Protein AF-M5RN85-F1 (afdb_monomer)

Solvent-accessible surface area (backbone atoms only — not comparable to full-atom values): 8415 Å² total; per-residue (Å²): 139,85,82,85,84,89,84,83,92,85,80,83,81,74,93,71,91,73,86,81,71,86,73,73,79,70,73,81,75,75,77,70,94,78,76,73,60,88,53,55,61,61,51,56,54,53,78,42,60,71,40,71,35,39,38,34,47,98,84,74,50,69,52,62,29,28,32,69,47,71,46,76,53,88,84,58,64,94,92,62,74,56,32,33,35,42,31,28,42,34,59,54,89,56,87,59,75,71,42,76,30,42,34,42,34,96,90,74,42,77,46,77,45,57,36,35,63,46,92,48,77,81,82,29,33,25,36,36,34,75,48,110

Foldseek 3Di:
DDDDDDDDPDPPPDDDDDDPPPPPPPPPPPVPPPDDPLCVVLVVVVVQQQPKKWWADPVRDIFIWGFHDKAWDPPDPPPDRTKIKTKTWGAFPDDDDQAWIWIADPVPGTDTFGKHFDDDDPRITMIMTMDD

Structure (mmCIF, N/CA/C/O backbone):
data_AF-M5RN85-F1
#
_entry.id   AF-M5RN85-F1
#
loop_
_atom_site.group_PDB
_atom_site.id
_atom_site.type_symbol
_atom_site.label_atom_id
_atom_site.label_alt_id
_atom_site.label_comp_id
_atom_site.label_asym_id
_atom_site.label_entity_id
_atom_site.label_seq_id
_atom_site.pdbx_PDB_ins_code
_atom_site.Cartn_x
_atom_site.Cartn_y
_atom_site.Cartn_z
_atom_site.occupancy
_atom_site.B_iso_or_equiv
_atom_site.auth_seq_id
_atom_site.auth_comp_id
_atom_site.auth_asym_id
_atom_site.auth_atom_id
_atom_site.pdbx_PDB_model_num
ATOM 1 N N . MET A 1 1 ? 35.482 9.200 75.277 1.00 42.94 1 MET A N 1
ATOM 2 C CA . MET A 1 1 ? 34.329 8.969 74.379 1.00 42.94 1 MET A CA 1
ATOM 3 C C . MET A 1 1 ? 34.559 9.816 73.139 1.00 42.94 1 MET A C 1
ATOM 5 O O . MET A 1 1 ? 34.576 11.032 73.250 1.00 42.94 1 MET A O 1
ATOM 9 N N . LYS A 1 2 ? 34.915 9.187 72.014 1.00 45.19 2 LYS A N 1
ATOM 10 C CA . LYS A 1 2 ? 35.319 9.863 70.773 1.00 45.19 2 LYS A CA 1
ATOM 11 C C . LYS A 1 2 ? 34.175 9.664 69.778 1.00 45.19 2 LYS A C 1
ATOM 13 O O . LYS A 1 2 ? 33.886 8.526 69.425 1.00 45.19 2 LYS A O 1
ATOM 18 N N . GLY A 1 3 ? 33.474 10.748 69.457 1.00 48.12 3 GLY A N 1
ATOM 19 C CA . GLY A 1 3 ? 32.346 10.753 68.530 1.00 48.12 3 GLY A CA 1
ATOM 20 C C . GLY A 1 3 ? 32.822 10.667 67.084 1.00 48.12 3 GLY A C 1
ATOM 21 O O . GLY A 1 3 ? 33.727 11.395 66.679 1.00 48.12 3 GLY A O 1
ATOM 22 N N . SER A 1 4 ? 32.210 9.753 66.342 1.00 57.53 4 SER A N 1
ATOM 23 C CA . SER A 1 4 ? 32.224 9.689 64.883 1.00 57.53 4 SER A CA 1
ATOM 24 C C . SER A 1 4 ? 31.461 10.875 64.291 1.00 57.53 4 SER A C 1
ATOM 26 O O . SER A 1 4 ? 30.407 11.202 64.820 1.00 57.53 4 SER A O 1
ATOM 28 N N . GLU A 1 5 ? 31.918 11.436 63.165 1.00 50.91 5 GLU A N 1
ATOM 29 C CA . GLU A 1 5 ? 31.080 11.534 61.958 1.00 50.91 5 GLU A CA 1
ATOM 30 C C . GLU A 1 5 ? 31.912 11.821 60.691 1.00 50.91 5 GLU A C 1
ATOM 32 O O . GLU A 1 5 ? 32.863 12.602 60.690 1.00 50.91 5 GLU A O 1
ATOM 37 N N . MET A 1 6 ? 31.523 11.122 59.624 1.00 53.91 6 MET A N 1
ATOM 38 C CA . MET A 1 6 ? 32.054 11.078 58.261 1.00 53.91 6 MET A CA 1
ATOM 39 C C . MET A 1 6 ? 31.873 12.387 57.495 1.00 53.91 6 MET A C 1
ATOM 41 O O . MET A 1 6 ? 30.755 12.892 57.482 1.00 53.91 6 MET A O 1
ATOM 45 N N . ARG A 1 7 ? 32.868 12.805 56.689 1.00 46.81 7 ARG A N 1
ATOM 46 C CA . ARG A 1 7 ? 32.630 13.507 55.407 1.00 46.81 7 ARG A CA 1
ATOM 47 C C . ARG A 1 7 ? 33.717 13.223 54.360 1.00 46.81 7 ARG A C 1
ATOM 49 O O . ARG A 1 7 ? 34.887 13.503 54.580 1.00 46.81 7 ARG A O 1
ATOM 56 N N . ASN A 1 8 ? 33.236 12.809 53.185 1.00 46.88 8 ASN A N 1
ATOM 57 C CA . ASN A 1 8 ? 33.826 12.924 51.846 1.00 46.88 8 ASN A CA 1
ATOM 58 C C . ASN A 1 8 ? 35.018 12.037 51.469 1.00 46.88 8 ASN A C 1
ATOM 60 O O . ASN A 1 8 ? 36.126 12.525 51.258 1.00 46.88 8 ASN A O 1
ATOM 64 N N . ASP A 1 9 ? 34.708 10.778 51.163 1.00 50.62 9 ASP A N 1
ATOM 65 C CA . ASP A 1 9 ? 35.445 10.014 50.156 1.00 50.62 9 ASP A CA 1
ATOM 66 C C . ASP A 1 9 ? 34.685 10.112 48.821 1.00 50.62 9 ASP A C 1
ATOM 68 O O . ASP A 1 9 ? 33.634 9.504 48.623 1.00 50.62 9 ASP A O 1
ATOM 72 N N . ARG A 1 10 ? 35.129 11.023 47.947 1.00 58.72 10 ARG A N 1
ATOM 73 C CA . ARG A 1 10 ? 34.479 11.362 46.663 1.00 58.72 10 ARG A CA 1
ATOM 74 C C . ARG A 1 10 ? 35.427 11.232 45.472 1.00 58.72 10 ARG A C 1
ATOM 76 O O . ARG A 1 10 ? 35.314 12.002 44.522 1.00 58.72 10 ARG A O 1
ATOM 83 N N . ARG A 1 11 ? 36.393 10.311 45.504 1.00 55.78 11 ARG A N 1
ATOM 84 C CA . ARG A 1 11 ? 37.270 10.062 44.346 1.00 55.78 11 ARG A CA 1
ATOM 85 C C . ARG A 1 11 ? 37.606 8.584 44.173 1.00 55.78 11 ARG A C 1
ATOM 87 O O . ARG A 1 11 ? 38.767 8.225 44.055 1.00 55.78 11 ARG A O 1
ATOM 94 N N . ASP A 1 12 ? 36.567 7.765 44.066 1.00 50.38 12 ASP A N 1
ATOM 95 C CA . ASP A 1 12 ? 36.656 6.457 43.411 1.00 50.38 12 ASP A CA 1
ATOM 96 C C . ASP A 1 12 ? 35.748 6.476 42.170 1.00 50.38 12 ASP A C 1
ATOM 98 O O . ASP A 1 12 ? 34.668 5.891 42.105 1.00 50.38 12 ASP A O 1
ATOM 102 N N . PHE A 1 13 ? 36.144 7.305 41.199 1.00 48.12 13 PHE A N 1
ATOM 103 C CA . PHE A 1 13 ? 35.526 7.340 39.878 1.00 48.12 13 PHE A CA 1
ATOM 104 C C . PHE A 1 13 ? 36.136 6.219 39.032 1.00 48.12 13 PHE A C 1
ATOM 106 O O . PHE A 1 13 ? 37.146 6.397 38.358 1.00 48.12 13 PHE A O 1
ATOM 113 N N . LEU A 1 14 ? 35.503 5.051 39.140 1.00 55.47 14 LEU A N 1
ATOM 114 C CA . LEU A 1 14 ? 35.215 4.099 38.066 1.00 55.47 14 LEU A CA 1
ATOM 115 C C . LEU A 1 14 ? 36.274 3.983 36.958 1.00 55.47 14 LEU A C 1
ATOM 117 O O . LEU A 1 14 ? 36.229 4.642 35.920 1.00 55.47 14 LEU A O 1
ATOM 121 N N . LYS A 1 15 ? 37.146 2.990 37.139 1.00 47.78 15 LYS A N 1
ATOM 122 C CA . LYS A 1 15 ? 37.715 2.215 36.037 1.00 47.78 15 LYS A CA 1
ATOM 123 C C . LYS A 1 15 ? 36.606 1.365 35.407 1.00 47.78 15 LYS A C 1
ATOM 125 O O . LYS A 1 15 ? 36.323 0.284 35.907 1.00 47.78 15 LYS A O 1
ATOM 130 N N . THR A 1 16 ? 36.055 1.813 34.283 1.00 45.59 16 THR A N 1
ATOM 131 C CA . THR A 1 16 ? 35.405 0.917 33.316 1.00 45.59 16 THR A CA 1
ATOM 132 C C . THR A 1 16 ? 35.788 1.362 31.916 1.00 45.59 16 THR A C 1
ATOM 134 O O . THR A 1 16 ? 35.306 2.366 31.399 1.00 45.59 16 THR A O 1
ATOM 137 N N . ALA A 1 17 ? 36.697 0.598 31.317 1.00 48.41 17 ALA A N 1
ATOM 138 C CA . ALA A 1 17 ? 36.970 0.646 29.896 1.00 48.41 17 ALA A CA 1
ATOM 139 C C . ALA A 1 17 ? 35.757 0.084 29.142 1.00 48.41 17 ALA A C 1
ATOM 141 O O . ALA A 1 17 ? 35.363 -1.059 29.364 1.00 48.41 17 ALA A O 1
ATOM 142 N N . ALA A 1 18 ? 35.199 0.872 28.229 1.00 43.22 18 ALA A N 1
ATOM 143 C CA . ALA A 1 18 ? 34.395 0.370 27.128 1.00 43.22 18 ALA A CA 1
ATOM 144 C C . ALA A 1 18 ? 35.046 0.880 25.843 1.00 43.22 18 ALA A C 1
ATOM 146 O O . ALA A 1 18 ? 35.188 2.084 25.629 1.00 43.22 18 ALA A O 1
ATOM 147 N N . ALA A 1 19 ? 35.531 -0.063 25.042 1.00 44.78 19 ALA A N 1
ATOM 148 C CA . ALA A 1 19 ? 36.148 0.186 23.756 1.00 44.78 19 ALA A CA 1
ATOM 149 C C . ALA A 1 19 ? 35.163 0.922 22.838 1.00 44.78 19 ALA A C 1
ATOM 151 O O . ALA A 1 19 ? 34.105 0.392 22.502 1.00 44.78 19 ALA A O 1
ATOM 152 N N . VAL A 1 20 ? 35.520 2.132 22.410 1.00 44.62 20 VAL A N 1
ATOM 153 C CA . VAL A 1 20 ? 34.860 2.774 21.273 1.00 44.62 20 VAL A CA 1
ATOM 154 C C . VAL A 1 20 ? 35.400 2.081 20.031 1.00 44.62 20 VAL A C 1
ATOM 156 O O . VAL A 1 20 ? 36.501 2.365 19.562 1.00 44.62 20 VAL A O 1
ATOM 159 N N . GLY A 1 21 ? 34.645 1.092 19.556 1.00 37.47 21 GLY A N 1
ATOM 160 C CA . GLY A 1 21 ? 34.856 0.501 18.246 1.00 37.47 21 GLY A CA 1
ATOM 161 C C . GLY A 1 21 ? 34.790 1.592 17.183 1.00 37.47 21 GLY A C 1
ATOM 162 O O . GLY A 1 21 ? 33.920 2.463 17.224 1.00 37.47 21 GLY A O 1
ATOM 163 N N . ALA A 1 22 ? 35.730 1.543 16.245 1.00 42.38 22 ALA A N 1
ATOM 164 C CA . ALA A 1 22 ? 35.715 2.337 15.033 1.00 42.38 22 ALA A CA 1
ATOM 165 C C . ALA A 1 22 ? 34.447 2.003 14.233 1.00 42.38 22 ALA A C 1
ATOM 167 O O . ALA A 1 22 ? 34.423 1.076 13.428 1.00 42.38 22 ALA A O 1
ATOM 168 N N . GLY A 1 23 ? 33.371 2.744 14.487 1.00 35.34 23 GLY A N 1
ATOM 169 C CA . GLY A 1 23 ? 32.215 2.787 13.612 1.00 35.34 23 GLY A CA 1
ATOM 170 C C . GLY A 1 23 ? 32.617 3.552 12.365 1.00 35.34 23 GLY A C 1
ATOM 171 O O . GLY A 1 23 ? 32.568 4.779 12.341 1.00 35.34 23 GLY A O 1
ATOM 172 N N . THR A 1 24 ? 33.066 2.831 11.341 1.00 43.47 24 THR A N 1
ATOM 173 C CA . THR A 1 24 ? 33.096 3.344 9.977 1.00 43.47 24 THR A CA 1
ATOM 174 C C . THR A 1 24 ? 31.719 3.934 9.698 1.00 43.47 24 THR A C 1
ATOM 176 O O . THR A 1 24 ? 30.721 3.215 9.713 1.00 43.47 24 THR A O 1
ATOM 179 N N . VAL A 1 25 ? 31.651 5.246 9.474 1.00 43.16 25 VAL A N 1
ATOM 180 C CA . VAL A 1 25 ? 30.505 5.853 8.804 1.00 43.16 25 VAL A CA 1
ATOM 181 C C . VAL A 1 25 ? 30.466 5.234 7.413 1.00 43.16 25 VAL A C 1
ATOM 183 O O . VAL A 1 25 ? 31.181 5.654 6.506 1.00 43.16 25 VAL A O 1
ATOM 186 N N . VAL A 1 26 ? 29.716 4.141 7.268 1.00 43.81 26 VAL A N 1
ATOM 187 C CA . VAL A 1 26 ? 29.391 3.612 5.949 1.00 43.81 26 VAL A CA 1
ATOM 188 C C . VAL A 1 26 ? 28.666 4.751 5.263 1.00 43.81 26 VAL A C 1
ATOM 190 O O . VAL A 1 26 ? 27.689 5.279 5.799 1.00 43.81 26 VAL A O 1
ATOM 193 N N . ALA A 1 27 ? 29.253 5.183 4.149 1.00 39.88 27 ALA A N 1
ATOM 194 C CA . ALA A 1 27 ? 28.754 6.233 3.291 1.00 39.88 27 ALA A CA 1
ATOM 195 C C . ALA A 1 27 ? 27.231 6.175 3.260 1.00 39.88 27 ALA A C 1
ATOM 197 O O . ALA A 1 27 ? 26.662 5.118 2.978 1.00 39.88 27 ALA A O 1
ATOM 198 N N . GLY A 1 28 ? 26.596 7.303 3.583 1.00 36.69 28 GLY A N 1
ATOM 199 C CA . GLY A 1 28 ? 25.187 7.490 3.311 1.00 36.69 28 GLY A CA 1
ATOM 2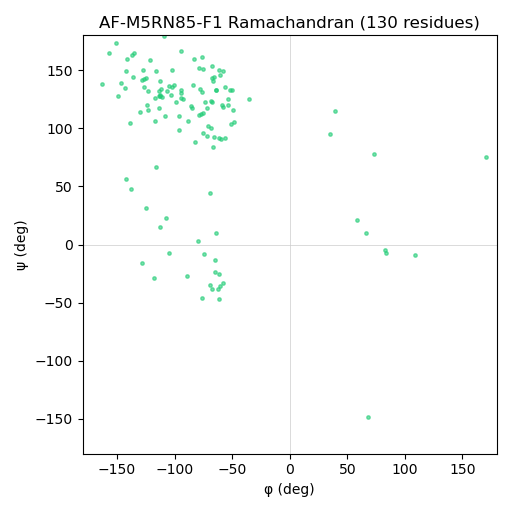00 C C . GLY A 1 28 ? 24.960 7.086 1.866 1.00 36.69 28 GLY A C 1
ATOM 201 O O . GLY A 1 28 ? 25.371 7.790 0.945 1.00 36.69 28 GLY A O 1
ATOM 202 N N . VAL A 1 29 ? 24.356 5.915 1.679 1.00 36.25 29 VAL A N 1
ATOM 203 C CA . VAL A 1 29 ? 23.727 5.564 0.426 1.00 36.25 29 VAL A CA 1
ATOM 204 C C . VAL A 1 29 ? 22.579 6.548 0.334 1.00 36.25 29 VAL A C 1
ATOM 206 O O . VAL A 1 29 ? 21.494 6.346 0.870 1.00 36.25 29 VAL A O 1
ATOM 209 N N . THR A 1 30 ? 22.851 7.672 -0.316 1.00 38.28 30 THR A N 1
ATOM 210 C CA . THR A 1 30 ? 21.835 8.383 -1.064 1.00 38.28 30 THR A CA 1
ATOM 211 C C . THR A 1 30 ? 21.306 7.350 -2.048 1.00 38.28 30 THR A C 1
ATOM 213 O O . THR A 1 30 ? 21.894 7.141 -3.110 1.00 38.28 30 THR A O 1
ATOM 216 N N . THR A 1 31 ? 20.253 6.619 -1.678 1.00 44.22 31 THR A N 1
ATOM 217 C CA . THR A 1 31 ? 19.454 5.896 -2.661 1.00 44.22 31 THR A CA 1
ATOM 218 C C . THR A 1 31 ? 18.784 6.976 -3.488 1.00 44.22 31 THR A C 1
ATOM 220 O O . THR A 1 31 ? 17.679 7.435 -3.197 1.00 44.22 31 THR A O 1
ATOM 223 N N . SER A 1 32 ? 19.528 7.451 -4.480 1.00 38.62 32 SER A N 1
ATOM 224 C CA . SER A 1 32 ? 19.021 8.178 -5.619 1.00 38.62 32 SER A CA 1
ATOM 225 C C . SER A 1 32 ? 17.881 7.344 -6.188 1.00 38.62 32 SER A C 1
ATOM 227 O O . SER A 1 32 ? 18.113 6.326 -6.835 1.00 38.62 32 SER A O 1
ATOM 229 N N . HIS A 1 33 ? 16.646 7.767 -5.925 1.00 48.41 33 HIS A N 1
ATOM 230 C CA . HIS A 1 33 ? 15.410 7.232 -6.504 1.00 48.41 33 HIS A CA 1
ATOM 231 C C . HIS A 1 33 ? 15.297 7.574 -8.005 1.00 48.41 33 HIS A C 1
ATOM 233 O O . HIS A 1 33 ? 14.265 8.026 -8.489 1.00 48.41 33 HIS A O 1
ATOM 239 N N . ALA A 1 34 ? 16.377 7.418 -8.769 1.00 44.16 34 ALA A N 1
ATOM 240 C CA . ALA A 1 34 ? 16.456 7.919 -10.135 1.00 44.16 34 ALA A CA 1
ATOM 241 C C . ALA A 1 34 ? 17.121 6.921 -11.090 1.00 44.16 34 ALA A C 1
ATOM 243 O O . ALA A 1 34 ? 18.025 7.295 -11.825 1.00 44.16 34 ALA A O 1
ATOM 244 N N . ASN A 1 35 ? 16.700 5.651 -11.049 1.00 39.97 35 ASN A N 1
ATOM 245 C CA . ASN A 1 35 ? 16.558 4.758 -12.216 1.00 39.97 35 ASN A CA 1
ATOM 246 C C . ASN A 1 35 ? 16.283 3.318 -11.753 1.00 39.97 35 ASN A C 1
ATOM 248 O O . ASN A 1 35 ? 17.148 2.447 -11.835 1.00 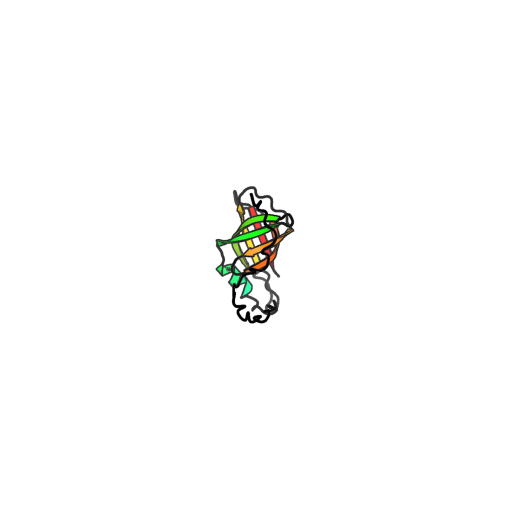39.97 35 ASN A O 1
ATOM 252 N N . SER A 1 36 ? 15.066 3.036 -11.296 1.00 43.50 36 SER A N 1
ATOM 253 C CA . SER A 1 36 ? 14.581 1.655 -11.372 1.00 43.50 36 SER A CA 1
ATOM 254 C C . SER A 1 36 ? 14.142 1.401 -12.822 1.00 43.50 36 SER A C 1
ATOM 256 O O . SER A 1 36 ? 13.481 2.268 -13.407 1.00 43.50 36 SER A O 1
ATOM 258 N N . PRO A 1 37 ? 14.512 0.266 -13.452 1.00 43.81 37 PRO A N 1
ATOM 259 C CA . PRO A 1 37 ? 13.939 -0.130 -14.734 1.00 43.81 37 PRO A CA 1
ATOM 260 C C . PRO A 1 37 ? 12.417 -0.052 -14.626 1.00 43.81 37 PRO A C 1
ATOM 262 O O . PRO A 1 37 ? 11.853 -0.535 -13.651 1.00 43.81 37 PRO A O 1
ATOM 265 N N . ARG A 1 38 ? 11.756 0.562 -15.610 1.00 53.41 38 ARG A N 1
ATOM 266 C CA . ARG A 1 38 ? 10.353 1.027 -15.562 1.00 53.41 38 ARG A CA 1
ATOM 267 C C . ARG A 1 38 ? 9.279 -0.079 -15.402 1.00 53.41 38 ARG A C 1
ATOM 269 O O . ARG A 1 38 ? 8.099 0.221 -15.514 1.00 53.41 38 ARG A O 1
ATOM 276 N N . GLY A 1 39 ? 9.689 -1.322 -15.127 1.00 52.28 39 GLY A N 1
ATOM 277 C CA . GLY A 1 39 ? 8.859 -2.467 -14.721 1.00 52.28 39 GLY A CA 1
ATOM 278 C C . GLY A 1 39 ? 9.348 -3.186 -13.447 1.00 52.28 39 GLY A C 1
ATOM 279 O O . GLY A 1 39 ? 8.568 -3.855 -12.786 1.00 52.28 39 GLY A O 1
ATOM 280 N N . ALA A 1 40 ? 10.593 -2.961 -13.012 1.00 54.31 40 ALA A N 1
ATOM 281 C CA . ALA A 1 40 ? 11.140 -3.577 -11.801 1.00 54.31 40 ALA A CA 1
ATOM 282 C C . ALA A 1 40 ? 10.414 -3.126 -10.522 1.00 54.31 40 ALA A C 1
ATOM 284 O O . ALA A 1 40 ? 10.443 -3.830 -9.521 1.00 54.31 40 ALA A O 1
ATOM 285 N N . GLU A 1 41 ? 9.768 -1.958 -10.549 1.00 76.38 41 GLU A N 1
ATOM 286 C CA . GLU A 1 41 ? 9.025 -1.428 -9.405 1.00 76.38 41 GLU A CA 1
ATOM 287 C C . GLU A 1 41 ? 7.677 -2.141 -9.217 1.00 76.38 41 GLU A C 1
ATOM 289 O O . GLU A 1 41 ? 7.389 -2.607 -8.118 1.00 76.38 41 GLU A O 1
ATOM 294 N N . ILE A 1 42 ? 6.894 -2.338 -10.287 1.00 83.81 42 ILE A N 1
ATOM 295 C CA . ILE A 1 42 ? 5.653 -3.125 -10.204 1.00 83.81 42 ILE A CA 1
ATOM 296 C C . ILE A 1 42 ? 5.943 -4.608 -9.932 1.00 83.81 42 ILE A C 1
ATOM 298 O O . ILE A 1 42 ? 5.245 -5.229 -9.127 1.00 83.81 42 ILE A O 1
ATOM 302 N N . ASP A 1 43 ? 7.001 -5.164 -10.530 1.00 85.38 43 ASP A N 1
ATOM 303 C CA . ASP A 1 43 ? 7.438 -6.540 -10.272 1.00 85.38 43 ASP A CA 1
ATOM 304 C C . ASP A 1 43 ? 7.859 -6.721 -8.806 1.00 85.38 43 ASP A C 1
ATOM 306 O O . ASP A 1 43 ? 7.528 -7.734 -8.184 1.00 85.38 43 ASP A O 1
ATOM 310 N N . ALA A 1 44 ? 8.521 -5.712 -8.220 1.00 87.19 44 ALA A N 1
ATOM 311 C CA . ALA A 1 44 ? 8.879 -5.724 -6.808 1.00 87.19 44 ALA A CA 1
ATOM 312 C C . ALA A 1 44 ? 7.633 -5.798 -5.919 1.00 87.19 44 ALA A C 1
ATOM 314 O O . ALA A 1 44 ? 7.585 -6.643 -5.033 1.00 87.19 44 ALA A O 1
ATOM 315 N N . TYR A 1 45 ? 6.591 -4.997 -6.164 1.00 89.88 45 TYR A N 1
ATOM 316 C CA . TYR A 1 45 ? 5.352 -5.090 -5.379 1.00 89.88 45 TYR A CA 1
ATOM 317 C C . TYR A 1 45 ? 4.569 -6.381 -5.640 1.00 89.88 45 TYR A C 1
ATOM 319 O O . TYR A 1 45 ? 3.999 -6.952 -4.710 1.00 89.88 45 TYR A O 1
ATOM 327 N N . SER A 1 46 ? 4.583 -6.885 -6.875 1.00 91.19 46 SER A N 1
ATOM 328 C CA . SER A 1 46 ? 3.904 -8.132 -7.251 1.00 91.19 46 SER A CA 1
ATOM 329 C C . SER A 1 46 ? 4.444 -9.336 -6.474 1.00 91.19 46 SER A C 1
ATOM 331 O O . SER A 1 46 ? 3.672 -10.195 -6.049 1.00 91.19 46 SER A O 1
ATOM 333 N N . ALA A 1 47 ? 5.752 -9.363 -6.192 1.00 91.81 47 ALA A N 1
ATOM 334 C CA . ALA A 1 47 ? 6.381 -10.383 -5.348 1.00 91.81 47 ALA A CA 1
ATOM 335 C C . ALA A 1 47 ? 5.913 -10.354 -3.876 1.00 91.81 47 ALA A C 1
ATOM 337 O O . ALA A 1 47 ? 6.166 -11.300 -3.131 1.00 91.81 47 ALA A O 1
ATOM 338 N N . HIS A 1 48 ? 5.225 -9.289 -3.458 1.00 93.00 48 HIS A N 1
ATOM 339 C CA . HIS A 1 48 ? 4.738 -9.074 -2.097 1.00 93.00 48 HIS A CA 1
ATOM 340 C C . HIS A 1 48 ? 3.207 -9.114 -1.980 1.00 93.00 48 HIS A C 1
ATOM 342 O O . HIS A 1 48 ? 2.665 -8.735 -0.938 1.00 93.00 48 HIS A O 1
ATOM 348 N N . LEU A 1 49 ? 2.496 -9.627 -2.990 1.00 95.12 49 LEU A N 1
ATOM 349 C CA . LEU A 1 49 ? 1.071 -9.946 -2.866 1.00 95.12 49 LEU A CA 1
ATOM 350 C C . LEU A 1 49 ? 0.809 -10.823 -1.628 1.00 95.12 49 LEU A C 1
ATOM 352 O O . LEU A 1 49 ? 1.509 -11.798 -1.362 1.00 95.12 49 LEU A O 1
ATOM 356 N N . GLY A 1 50 ? -0.199 -10.451 -0.845 1.00 94.38 50 GLY A N 1
ATOM 357 C CA . GLY A 1 50 ? -0.537 -11.069 0.435 1.00 94.38 50 GLY A CA 1
ATOM 358 C C . GLY A 1 50 ? 0.265 -10.558 1.637 1.00 94.38 50 GLY A C 1
ATOM 359 O O . GLY A 1 50 ? -0.082 -10.911 2.764 1.00 94.38 50 GLY A O 1
ATOM 360 N N . SER A 1 51 ? 1.293 -9.725 1.436 1.00 95.12 51 SER A N 1
ATOM 361 C CA . SER A 1 51 ? 2.074 -9.135 2.533 1.00 95.12 51 SER A CA 1
ATOM 362 C C . SER A 1 51 ? 1.302 -8.012 3.226 1.00 95.12 51 SER A C 1
ATOM 364 O O . SER A 1 51 ? 0.470 -7.332 2.621 1.00 95.12 51 SER A O 1
ATOM 366 N N . GLU A 1 52 ? 1.583 -7.816 4.513 1.00 96.56 52 GLU A N 1
ATOM 367 C CA . GLU A 1 52 ? 0.955 -6.788 5.340 1.00 96.56 52 GLU A CA 1
ATOM 368 C C . GLU A 1 52 ? 1.803 -5.514 5.376 1.00 96.56 52 GLU A C 1
ATOM 370 O O . GLU A 1 52 ? 3.006 -5.551 5.627 1.00 96.56 52 GLU A O 1
ATOM 375 N N . PHE A 1 53 ? 1.147 -4.379 5.170 1.00 95.25 53 PHE A N 1
ATOM 376 C CA . PHE A 1 53 ? 1.723 -3.046 5.221 1.00 95.25 53 PHE A CA 1
ATOM 377 C C . PHE A 1 53 ? 1.137 -2.291 6.410 1.00 95.25 53 PHE A C 1
ATOM 379 O O . PHE A 1 53 ? -0.054 -2.406 6.711 1.00 95.25 53 PHE A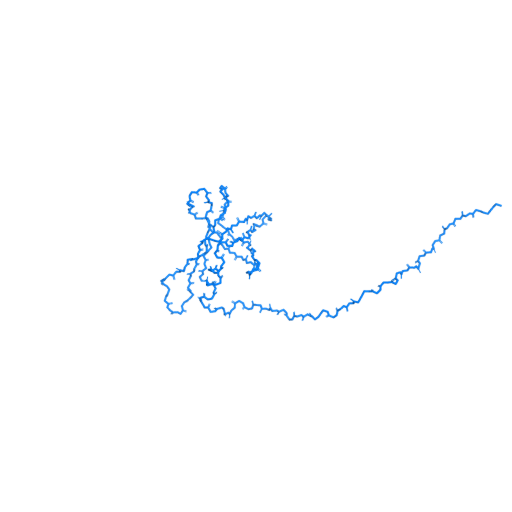 O 1
ATOM 386 N N . THR A 1 54 ? 1.978 -1.512 7.092 1.00 96.06 54 THR A N 1
ATOM 387 C CA . THR A 1 54 ? 1.536 -0.641 8.188 1.00 96.06 54 THR A CA 1
ATOM 388 C C . THR A 1 54 ? 1.368 0.776 7.667 1.00 96.06 54 THR A C 1
ATOM 390 O O . THR A 1 54 ? 2.325 1.357 7.162 1.00 96.06 54 THR A O 1
ATOM 393 N N . PHE A 1 55 ? 0.166 1.322 7.813 1.00 94.62 55 PHE A N 1
ATOM 394 C CA . PHE A 1 55 ? -0.200 2.682 7.444 1.00 94.62 55 PHE A CA 1
ATOM 395 C C . PHE A 1 55 ? -0.282 3.527 8.705 1.00 94.62 55 PHE A C 1
ATOM 397 O O . PHE A 1 55 ? -0.979 3.158 9.648 1.00 94.62 55 PHE A O 1
ATOM 404 N N . SER A 1 56 ? 0.397 4.666 8.709 1.00 93.06 56 SER A N 1
ATOM 405 C CA . SER A 1 56 ? 0.380 5.627 9.806 1.00 93.06 56 SER A CA 1
ATOM 406 C C . SER A 1 56 ? -0.278 6.928 9.363 1.00 93.06 56 SER A C 1
ATOM 408 O O . SER A 1 56 ? 0.062 7.491 8.318 1.00 93.06 56 SER A O 1
ATOM 410 N N . LEU A 1 57 ? -1.201 7.399 10.196 1.00 83.69 57 LEU A N 1
ATOM 411 C CA . LEU A 1 57 ? -1.853 8.700 10.119 1.00 83.69 57 LEU A CA 1
ATOM 412 C C . LEU A 1 57 ? -0.970 9.774 10.768 1.00 83.69 57 LEU A C 1
ATOM 414 O O . LEU A 1 57 ? -0.132 9.496 11.629 1.00 83.69 57 LEU A O 1
ATOM 418 N N . SER A 1 58 ? -1.212 11.034 10.409 1.00 79.44 58 SER A N 1
ATOM 419 C CA . SER A 1 58 ? -0.516 12.195 10.984 1.00 79.44 58 SER A CA 1
ATOM 420 C C . SER A 1 58 ? -0.729 12.348 12.497 1.00 79.44 58 SER A C 1
ATOM 422 O O . SER A 1 58 ? 0.126 12.895 13.190 1.00 79.44 58 SER A O 1
ATOM 424 N N . ASN A 1 59 ? -1.836 11.822 13.027 1.00 80.12 59 ASN A N 1
ATOM 425 C CA . ASN A 1 59 ? -2.155 11.817 14.456 1.00 80.12 59 ASN A CA 1
ATOM 426 C C . ASN A 1 59 ? -1.424 10.718 15.258 1.00 80.12 59 ASN A C 1
ATOM 428 O O . ASN A 1 59 ? -1.671 10.576 16.454 1.00 80.12 59 ASN A O 1
ATOM 432 N N . GLY A 1 60 ? -0.551 9.935 14.615 1.00 81.00 60 GLY A N 1
ATOM 433 C CA . GLY A 1 60 ? 0.215 8.856 15.242 1.00 81.00 60 GLY A CA 1
ATOM 434 C C . GLY A 1 60 ? -0.540 7.533 15.387 1.00 81.00 60 GLY A C 1
ATOM 435 O O . GLY A 1 60 ? 0.067 6.544 15.794 1.00 81.00 60 GLY A O 1
ATOM 436 N N . ASN A 1 61 ? -1.830 7.482 15.036 1.00 86.12 61 ASN A N 1
ATOM 437 C CA . ASN A 1 61 ? -2.552 6.221 14.913 1.00 86.12 61 ASN A CA 1
ATOM 438 C C . ASN A 1 61 ? -2.168 5.511 13.607 1.00 86.12 61 ASN A C 1
ATOM 440 O O . ASN A 1 61 ? -1.658 6.128 12.671 1.00 86.12 61 ASN A O 1
ATOM 444 N N . GLY A 1 62 ? -2.434 4.213 13.518 1.00 91.31 62 GLY A N 1
ATOM 445 C CA . GLY A 1 62 ? -2.157 3.456 12.311 1.00 91.31 62 GLY A CA 1
ATOM 446 C C . GLY A 1 62 ? -3.003 2.205 12.188 1.00 91.31 62 GLY A C 1
ATOM 447 O O . GLY A 1 62 ? -3.613 1.741 13.150 1.00 91.31 62 GLY A O 1
ATOM 448 N N . PHE A 1 63 ? -3.033 1.656 10.985 1.00 94.0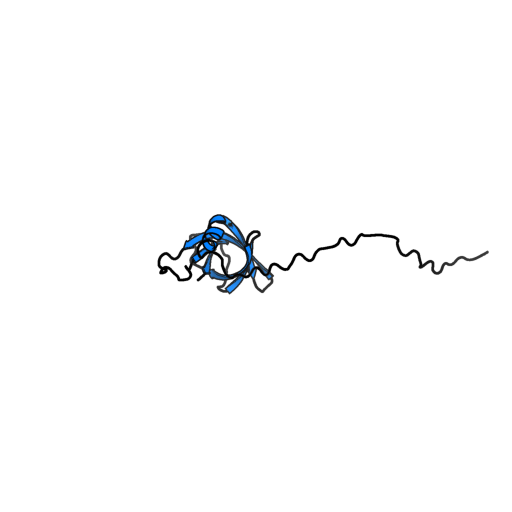6 63 PHE A N 1
ATOM 449 C CA . PHE A 1 63 ? -3.728 0.417 10.687 1.00 94.06 63 PHE A CA 1
ATOM 450 C C . PHE A 1 63 ? -2.877 -0.467 9.787 1.00 94.06 63 PHE A C 1
ATOM 452 O O . PHE A 1 63 ? -1.903 -0.039 9.166 1.00 94.06 63 PHE A O 1
ATOM 459 N N . LYS A 1 64 ? -3.249 -1.738 9.742 1.00 95.56 64 LYS A N 1
ATOM 460 C CA . LYS A 1 64 ? -2.620 -2.731 8.886 1.00 95.56 64 LYS A CA 1
ATOM 461 C C . LYS A 1 64 ? -3.537 -3.015 7.713 1.00 95.56 64 LYS A C 1
ATOM 463 O O . LYS A 1 64 ? -4.743 -3.173 7.901 1.00 95.56 64 LYS A O 1
ATOM 468 N N . ALA A 1 65 ? -2.963 -3.089 6.523 1.00 95.44 65 ALA A N 1
ATOM 469 C CA . ALA A 1 65 ? -3.680 -3.540 5.344 1.00 95.44 65 ALA A CA 1
ATOM 470 C C . ALA A 1 65 ? -2.812 -4.506 4.547 1.00 95.44 65 ALA A C 1
ATOM 472 O O . ALA A 1 65 ? -1.589 -4.377 4.478 1.00 95.44 65 ALA A O 1
ATOM 473 N N . LYS A 1 66 ? -3.458 -5.502 3.957 1.00 96.69 66 LYS A N 1
ATOM 474 C CA . LYS A 1 66 ? -2.80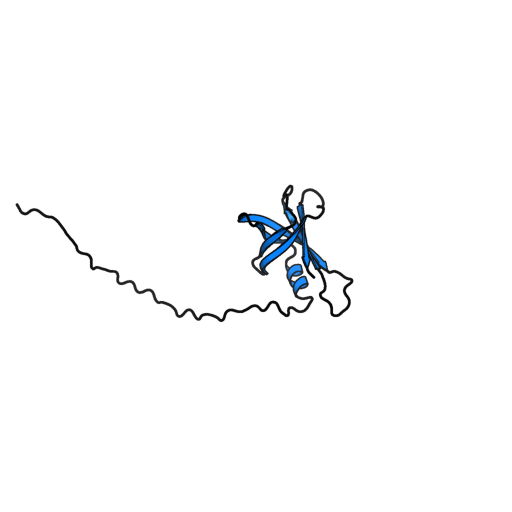1 -6.537 3.169 1.00 96.69 66 LYS A CA 1
ATOM 475 C C . LYS A 1 66 ? -2.823 -6.142 1.703 1.00 96.69 66 LYS A C 1
ATOM 477 O O . LYS A 1 66 ? -3.894 -5.823 1.203 1.00 96.69 66 LYS A O 1
ATOM 482 N N . LEU A 1 67 ? -1.686 -6.207 1.016 1.00 96.31 67 LEU A N 1
ATOM 483 C CA . LEU A 1 67 ? -1.639 -6.026 -0.435 1.00 96.31 67 LEU A CA 1
ATOM 484 C C . LEU A 1 67 ? -2.342 -7.212 -1.106 1.00 96.31 67 LEU A C 1
ATOM 486 O O . LEU A 1 67 ? -1.975 -8.362 -0.883 1.00 96.31 67 LEU A O 1
ATOM 490 N N . THR A 1 68 ? -3.364 -6.945 -1.903 1.00 95.62 68 THR A N 1
ATOM 491 C CA . THR A 1 68 ? -4.221 -7.975 -2.515 1.00 95.62 68 THR A CA 1
ATOM 492 C C . THR A 1 68 ? -4.181 -7.978 -4.028 1.00 95.62 68 THR A C 1
ATOM 494 O O . THR A 1 68 ? -4.337 -9.041 -4.619 1.00 95.62 68 THR A O 1
ATOM 497 N N . GLU A 1 69 ? -3.934 -6.828 -4.652 1.00 94.50 69 GLU A N 1
ATOM 498 C CA . GLU A 1 69 ? -3.807 -6.738 -6.102 1.00 94.50 69 GLU A CA 1
ATOM 499 C C . GLU A 1 69 ? -2.711 -5.741 -6.470 1.00 94.50 69 GLU A C 1
ATOM 501 O O . GLU A 1 69 ? -2.465 -4.763 -5.759 1.00 94.50 69 GLU A O 1
ATOM 506 N N . VAL A 1 70 ? -2.074 -6.002 -7.606 1.00 93.19 70 VAL A N 1
ATOM 507 C CA . VAL A 1 70 ? -1.130 -5.103 -8.262 1.00 93.19 70 VAL A CA 1
ATOM 508 C C . VAL A 1 70 ? -1.572 -5.005 -9.714 1.00 93.19 70 VAL A C 1
ATOM 510 O O . VAL A 1 70 ? -1.557 -6.000 -10.437 1.00 93.19 70 VAL A O 1
ATOM 513 N N . ASN A 1 71 ? -2.009 -3.821 -10.125 1.00 91.06 71 ASN A N 1
ATOM 514 C CA . ASN A 1 71 ? -2.640 -3.601 -11.418 1.00 91.06 71 ASN A CA 1
ATOM 515 C C . ASN A 1 71 ? -1.745 -2.723 -12.291 1.00 91.06 71 A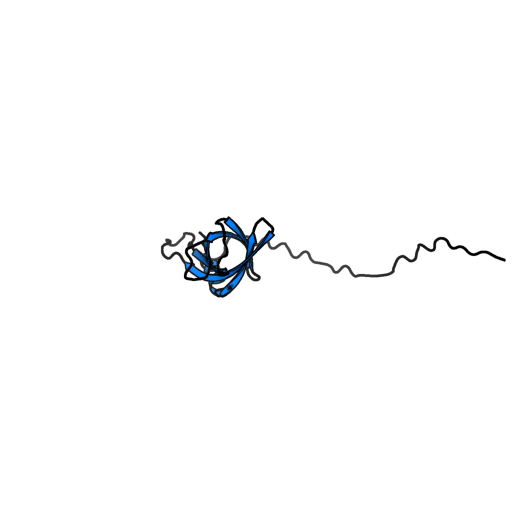SN A C 1
ATOM 517 O O . ASN A 1 71 ? -1.487 -1.566 -11.968 1.00 91.06 71 ASN A O 1
ATOM 521 N N . ALA A 1 72 ? -1.279 -3.262 -13.417 1.00 86.69 72 ALA A N 1
ATOM 522 C CA . ALA A 1 72 ? -0.561 -2.490 -14.426 1.00 86.69 72 ALA A CA 1
ATOM 523 C C . ALA A 1 72 ? -1.552 -1.783 -15.359 1.00 86.69 72 ALA A C 1
ATOM 525 O O . ALA A 1 72 ? -2.507 -2.400 -15.836 1.00 86.69 72 ALA A O 1
ATOM 526 N N . SER A 1 73 ? -1.300 -0.520 -15.703 1.00 76.81 73 SER A N 1
ATOM 527 C CA . SER A 1 73 ? -2.035 0.132 -16.786 1.00 76.81 73 SER A CA 1
ATOM 528 C C . SER A 1 73 ? -1.508 -0.347 -18.138 1.00 76.81 73 SER A C 1
ATOM 530 O O . SER A 1 73 ? -0.380 -0.052 -18.532 1.00 76.81 73 SER A O 1
ATOM 532 N N . SER A 1 74 ? -2.337 -1.088 -18.870 1.00 65.56 74 SER A N 1
ATOM 533 C CA . SER A 1 74 ? -1.973 -1.739 -20.135 1.00 65.56 74 SER A CA 1
ATOM 534 C C . SER A 1 74 ? -1.856 -0.796 -21.342 1.00 65.56 74 SER A C 1
ATOM 536 O O . SER A 1 74 ? -1.381 -1.217 -22.392 1.00 65.56 74 SER A O 1
ATOM 538 N N . ASN A 1 75 ? -2.249 0.478 -21.213 1.00 63.19 75 ASN A N 1
ATOM 539 C CA . ASN A 1 75 ? -2.419 1.398 -22.348 1.00 63.19 75 ASN A CA 1
ATOM 540 C C . ASN A 1 75 ? -1.350 2.495 -22.474 1.00 63.19 75 ASN A C 1
ATOM 542 O O . ASN A 1 75 ? -1.593 3.533 -23.090 1.00 63.19 75 ASN A O 1
ATOM 546 N N . THR A 1 76 ? -0.156 2.303 -21.911 1.00 60.47 76 THR A N 1
ATOM 547 C CA . THR A 1 76 ? 0.899 3.324 -21.998 1.00 60.47 76 THR A CA 1
ATOM 548 C C . THR A 1 76 ? 1.824 3.106 -23.200 1.00 60.47 76 THR A C 1
ATOM 550 O O . THR A 1 76 ? 2.407 2.027 -23.325 1.00 60.47 76 THR A O 1
ATOM 553 N N . PRO A 1 77 ? 2.010 4.112 -24.080 1.00 62.44 77 PRO A N 1
ATOM 554 C CA . PRO A 1 77 ? 2.945 4.010 -25.194 1.00 62.44 77 PRO A CA 1
ATOM 555 C C . PRO A 1 77 ? 4.380 3.776 -24.704 1.00 62.44 77 PRO A C 1
ATOM 557 O O . PRO A 1 77 ? 4.794 4.311 -23.669 1.00 62.44 77 PRO A O 1
ATOM 560 N N . ALA A 1 78 ? 5.154 3.005 -25.471 1.00 60.72 78 ALA A N 1
ATOM 561 C CA . ALA A 1 78 ? 6.555 2.729 -25.170 1.00 60.72 78 ALA A CA 1
ATOM 562 C C . ALA A 1 78 ? 7.341 4.041 -24.979 1.00 60.72 78 ALA A C 1
ATOM 564 O O . ALA A 1 78 ? 7.338 4.907 -25.852 1.00 60.72 78 ALA A O 1
ATOM 565 N N . GLY A 1 79 ? 8.012 4.187 -23.832 1.00 63.25 79 GLY A N 1
ATOM 566 C CA . GLY A 1 79 ? 8.825 5.366 -23.506 1.00 63.25 79 GLY A CA 1
ATOM 567 C C . GLY A 1 79 ? 8.253 6.289 -22.423 1.00 63.25 79 GLY A C 1
ATOM 568 O O . GLY A 1 79 ? 9.000 7.135 -21.924 1.00 63.25 79 GLY A O 1
ATOM 569 N N . HIS A 1 80 ? 7.006 6.091 -21.986 1.00 64.94 80 HIS A N 1
ATOM 570 C CA . HIS A 1 80 ? 6.406 6.810 -20.851 1.00 64.94 80 HIS A CA 1
ATOM 571 C C . HIS A 1 80 ? 6.540 6.034 -19.527 1.00 64.94 80 HIS A C 1
ATOM 573 O O . HIS A 1 80 ? 6.925 4.863 -19.524 1.00 64.94 80 HIS A O 1
ATOM 579 N N . ARG A 1 81 ? 6.288 6.693 -18.383 1.00 67.12 81 ARG A N 1
ATOM 580 C CA . ARG A 1 81 ? 6.074 5.979 -17.113 1.00 67.12 81 ARG A CA 1
ATOM 581 C C . ARG A 1 81 ? 4.812 5.132 -17.261 1.00 67.12 81 ARG A C 1
ATOM 583 O O . ARG A 1 81 ? 3.820 5.640 -17.771 1.00 67.12 81 ARG A O 1
ATOM 590 N N . HIS A 1 82 ? 4.876 3.864 -16.863 1.00 75.06 82 HIS A N 1
ATOM 591 C CA . HIS A 1 82 ? 3.733 2.956 -16.877 1.00 75.06 82 HIS A CA 1
ATOM 592 C C . HIS A 1 82 ? 2.999 3.099 -15.547 1.00 75.06 82 HIS A C 1
ATOM 594 O O . HIS A 1 82 ? 3.538 2.653 -14.532 1.00 75.06 82 HIS A O 1
ATOM 600 N N . PRO A 1 83 ? 1.822 3.747 -15.515 1.00 85.00 83 PRO A N 1
ATOM 601 C CA . PRO A 1 83 ? 1.109 3.874 -14.271 1.00 85.00 83 PRO A CA 1
ATOM 602 C C . PRO A 1 83 ? 0.651 2.500 -13.798 1.00 85.00 83 PRO A C 1
ATOM 604 O O . PRO A 1 83 ? 0.292 1.628 -14.595 1.00 85.00 83 PRO A O 1
ATOM 607 N N . PHE A 1 84 ? 0.672 2.314 -12.491 1.00 89.44 84 PHE A N 1
ATOM 608 C CA . PHE A 1 84 ? 0.203 1.104 -11.842 1.00 89.44 84 PHE A CA 1
ATOM 609 C C . PHE A 1 84 ? -0.519 1.473 -10.557 1.00 89.44 84 PHE A C 1
ATOM 611 O O . PHE A 1 84 ? -0.323 2.561 -10.013 1.00 89.44 84 PHE A O 1
ATOM 618 N N . SER A 1 85 ? -1.355 0.570 -10.068 1.00 92.00 85 SER A N 1
ATOM 619 C CA . SER A 1 85 ? -1.982 0.725 -8.767 1.00 92.00 85 SER A CA 1
ATOM 620 C C . SER A 1 85 ? -1.783 -0.492 -7.883 1.00 92.00 85 SER A C 1
ATOM 622 O O . SER A 1 85 ? -1.619 -1.622 -8.348 1.00 92.00 85 SER A O 1
ATOM 624 N N . LEU A 1 86 ? -1.747 -0.231 -6.583 1.00 94.38 86 LEU A N 1
ATOM 625 C CA . LEU A 1 86 ? -1.654 -1.225 -5.528 1.00 94.38 86 LEU A CA 1
ATOM 626 C C . LEU A 1 86 ? -2.962 -1.201 -4.751 1.00 94.38 86 LEU A C 1
ATOM 628 O O . LEU A 1 86 ? -3.388 -0.141 -4.291 1.00 94.38 86 LEU A O 1
ATOM 632 N N . VAL A 1 87 ? -3.583 -2.365 -4.594 1.00 95.19 87 VAL A N 1
ATOM 633 C CA . VAL A 1 87 ? -4.860 -2.504 -3.896 1.00 95.19 87 VAL A CA 1
ATOM 634 C C . VAL A 1 87 ? -4.651 -3.253 -2.598 1.00 95.19 87 VAL A C 1
ATOM 636 O O . VAL A 1 87 ? -4.158 -4.384 -2.599 1.00 95.19 87 VAL A O 1
ATOM 639 N N . PHE A 1 88 ? -5.114 -2.668 -1.501 1.00 95.56 88 PHE A N 1
ATOM 640 C CA . PHE A 1 88 ? -5.025 -3.238 -0.169 1.00 95.56 88 PHE A CA 1
ATOM 641 C C . PHE A 1 88 ? -6.408 -3.529 0.412 1.00 95.56 88 PHE A C 1
ATOM 643 O O . PHE A 1 88 ? -7.366 -2.801 0.159 1.00 95.56 88 PHE A O 1
ATOM 650 N N . THR A 1 89 ? -6.491 -4.555 1.253 1.00 95.38 89 THR A N 1
ATOM 651 C CA . THR A 1 89 ? -7.664 -4.839 2.092 1.00 95.38 89 THR A CA 1
ATOM 652 C C . THR A 1 89 ? -7.315 -4.627 3.557 1.00 95.38 89 THR A C 1
ATOM 654 O O . THR A 1 89 ? -6.331 -5.200 4.042 1.00 95.38 89 THR A O 1
ATOM 657 N N . ALA A 1 90 ? -8.123 -3.844 4.263 1.00 92.69 90 ALA A N 1
ATOM 658 C CA . ALA A 1 90 ? -8.020 -3.621 5.702 1.00 92.69 90 ALA A CA 1
ATOM 659 C C . ALA A 1 90 ? -9.178 -4.300 6.457 1.00 92.69 90 ALA A C 1
ATOM 661 O O . ALA A 1 90 ? -10.037 -4.952 5.857 1.00 92.69 90 ALA A O 1
ATOM 662 N N . ALA A 1 91 ? -9.177 -4.170 7.786 1.00 89.06 91 ALA A N 1
ATOM 663 C CA . ALA A 1 91 ? -10.278 -4.636 8.625 1.00 89.06 91 ALA A CA 1
ATOM 664 C C . ALA A 1 91 ? -11.610 -3.974 8.225 1.00 89.06 91 ALA A C 1
ATOM 666 O O . ALA A 1 91 ? -11.628 -2.832 7.762 1.00 89.06 91 ALA A O 1
ATOM 667 N N . ASP A 1 92 ? -12.713 -4.700 8.415 1.00 85.56 92 ASP A N 1
ATOM 668 C CA . ASP A 1 92 ? -14.058 -4.196 8.132 1.00 85.56 92 ASP A CA 1
ATOM 669 C C . ASP A 1 92 ? -14.410 -2.977 8.991 1.00 85.56 92 ASP A C 1
ATOM 671 O O . ASP A 1 92 ? -13.952 -2.853 10.130 1.00 85.56 92 ASP A O 1
ATOM 675 N N . GLY A 1 93 ? -15.248 -2.094 8.450 1.00 82.19 93 GLY A N 1
ATOM 676 C CA . GLY A 1 93 ? -15.717 -0.895 9.148 1.00 82.19 93 GLY A CA 1
ATOM 677 C C . GLY A 1 93 ? -14.629 0.144 9.437 1.00 82.19 93 GLY A C 1
ATOM 678 O O . GLY A 1 93 ? -14.881 1.094 10.177 1.00 82.19 93 GLY A O 1
ATOM 679 N N . LEU A 1 94 ? -13.425 -0.015 8.876 1.00 86.31 94 LEU A N 1
ATOM 680 C CA . LEU A 1 94 ? -12.379 0.992 8.979 1.00 86.31 94 LEU A CA 1
ATOM 681 C C . LEU A 1 94 ? -12.704 2.158 8.039 1.00 86.31 94 LEU A C 1
ATOM 683 O O . LEU A 1 94 ? -12.658 2.007 6.816 1.00 86.31 94 LEU A O 1
ATOM 687 N N . GLU A 1 95 ? -12.987 3.322 8.617 1.00 87.44 95 GLU A N 1
ATOM 688 C CA . GLU A 1 95 ? -13.105 4.577 7.878 1.00 87.44 95 GLU A CA 1
ATOM 689 C C . GLU A 1 95 ? -11.707 5.119 7.570 1.00 87.44 95 GLU A C 1
ATOM 691 O O . GLU A 1 95 ? -10.965 5.527 8.465 1.00 87.44 95 GLU A O 1
ATOM 696 N N . VAL A 1 96 ? -11.335 5.102 6.289 1.00 88.94 96 VAL A N 1
ATOM 697 C CA . VAL A 1 96 ? -10.036 5.588 5.814 1.00 88.94 96 VAL A CA 1
ATOM 698 C C . VAL A 1 96 ? -10.275 6.772 4.880 1.00 88.94 96 VAL A C 1
ATOM 700 O O . VAL A 1 96 ? -10.742 6.558 3.761 1.00 88.94 96 VAL A O 1
ATOM 703 N N . PRO A 1 97 ? -9.991 8.019 5.298 1.00 91.06 97 PRO A N 1
ATOM 704 C CA . PRO A 1 97 ? -10.103 9.165 4.408 1.00 91.06 97 PRO A CA 1
ATOM 705 C C . PRO A 1 97 ? -9.048 9.102 3.300 1.00 91.06 97 PRO A C 1
ATOM 707 O O . PRO A 1 97 ? -7.965 8.533 3.478 1.00 91.06 97 PRO A O 1
ATOM 710 N N . GLN A 1 98 ? -9.360 9.721 2.161 1.00 93.69 98 GLN A N 1
ATOM 711 C CA . GLN A 1 98 ? -8.411 9.873 1.066 1.00 93.69 98 GLN A CA 1
ATOM 712 C C . GLN A 1 98 ? -7.329 10.891 1.441 1.00 93.69 98 GLN A C 1
ATOM 714 O O . GLN A 1 98 ? -7.562 12.096 1.379 1.00 93.69 98 GLN A O 1
ATOM 719 N N . GLU A 1 99 ? -6.144 10.416 1.809 1.00 93.69 99 GLU A N 1
ATOM 720 C CA . GLU A 1 99 ? -5.050 11.253 2.308 1.00 93.69 99 GLU A CA 1
ATOM 721 C C . GLU A 1 99 ? -3.684 10.635 1.985 1.00 93.69 99 GLU A C 1
ATOM 723 O O . GLU A 1 99 ? -3.585 9.516 1.477 1.00 93.69 99 GLU A O 1
ATOM 728 N N . VAL A 1 100 ? -2.608 11.374 2.265 1.00 92.19 100 VAL A N 1
ATOM 729 C CA . VAL A 1 100 ? -1.244 10.841 2.192 1.00 92.19 100 VAL A CA 1
ATOM 730 C C . VAL A 1 100 ? -0.912 10.145 3.505 1.00 92.19 100 VAL A C 1
ATOM 732 O O . VAL A 1 100 ? -0.844 10.782 4.555 1.00 92.19 100 VAL A O 1
ATOM 735 N N . TYR A 1 101 ? -0.652 8.845 3.433 1.00 92.81 101 TYR A N 1
ATOM 736 C CA . TYR A 1 101 ? -0.263 8.032 4.580 1.00 92.81 101 TYR A CA 1
ATOM 737 C C . TYR A 1 101 ? 1.232 7.773 4.554 1.00 92.81 101 TYR A C 1
ATOM 739 O O . TYR A 1 101 ? 1.837 7.676 3.486 1.00 92.81 101 TYR A O 1
ATOM 747 N N . SER A 1 102 ? 1.828 7.621 5.736 1.00 92.81 102 SER A N 1
ATOM 748 C CA . SER A 1 102 ? 3.165 7.040 5.840 1.00 92.81 102 SER A CA 1
ATOM 749 C C . SER A 1 102 ? 3.030 5.524 5.884 1.00 92.81 102 SER A C 1
ATOM 751 O O . SER A 1 102 ? 2.398 4.990 6.790 1.00 92.81 102 SER A O 1
ATOM 753 N N . ILE A 1 103 ? 3.610 4.830 4.912 1.00 91.62 103 ILE A N 1
ATOM 754 C CA . ILE A 1 103 ? 3.626 3.373 4.840 1.00 91.62 103 ILE A CA 1
ATOM 755 C C . ILE A 1 103 ? 4.977 2.868 5.327 1.00 91.62 103 ILE A C 1
ATOM 757 O O . ILE A 1 103 ? 6.022 3.417 4.978 1.00 91.62 103 ILE A O 1
ATOM 761 N N . ASN A 1 104 ? 4.955 1.804 6.121 1.00 89.69 104 ASN A N 1
ATOM 762 C CA . ASN A 1 104 ? 6.142 1.063 6.506 1.00 89.69 104 ASN A CA 1
ATOM 763 C C . ASN A 1 104 ? 6.011 -0.410 6.112 1.00 89.69 104 ASN A C 1
ATOM 765 O O . ASN A 1 104 ? 5.004 -1.059 6.416 1.00 89.69 104 ASN A O 1
ATOM 769 N N . HIS A 1 105 ? 7.055 -0.939 5.479 1.00 89.38 105 HIS A N 1
ATOM 770 C CA . HIS A 1 105 ? 7.180 -2.354 5.146 1.00 89.38 105 HIS A CA 1
ATOM 771 C C . HIS A 1 105 ? 8.655 -2.784 5.222 1.00 89.38 105 HIS A C 1
ATOM 773 O O . HIS A 1 105 ? 9.511 -2.039 4.741 1.00 89.38 105 HIS A O 1
ATOM 779 N N . PRO A 1 106 ? 8.997 -3.971 5.762 1.00 86.12 106 PRO A N 1
ATOM 780 C CA . PRO A 1 106 ? 10.395 -4.336 6.023 1.00 86.12 106 PRO A CA 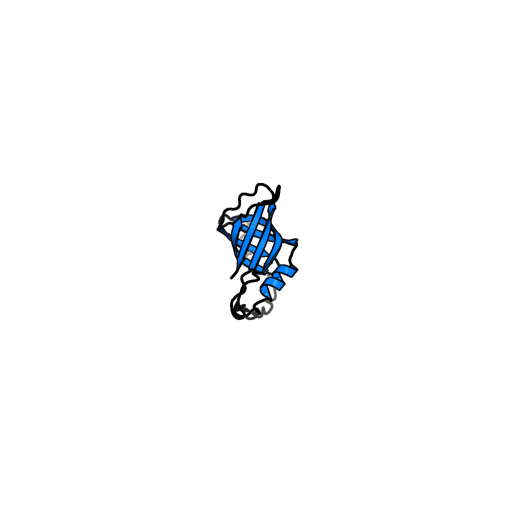1
ATOM 781 C C . PRO A 1 106 ? 11.308 -4.303 4.786 1.00 86.12 106 PRO A C 1
ATOM 783 O O . PRO A 1 106 ? 12.480 -3.961 4.899 1.00 86.12 106 PRO A O 1
ATOM 786 N N . GLN A 1 107 ? 10.774 -4.630 3.608 1.00 86.31 107 GLN A N 1
ATOM 787 C CA . GLN A 1 107 ? 11.521 -4.671 2.347 1.00 86.31 107 GLN A CA 1
ATOM 788 C C . GLN A 1 107 ? 11.532 -3.332 1.597 1.00 86.31 107 GLN A C 1
ATOM 790 O O . GLN A 1 107 ? 12.460 -3.067 0.840 1.00 86.31 107 GLN A O 1
ATOM 795 N N . PHE A 1 108 ? 10.511 -2.495 1.796 1.00 84.94 108 PHE A N 1
ATOM 796 C CA . PHE A 1 108 ? 10.332 -1.243 1.047 1.00 84.94 108 PHE A CA 1
ATOM 797 C C . PHE A 1 108 ? 10.684 0.002 1.868 1.00 84.94 108 PHE A C 1
ATOM 799 O O . PHE A 1 108 ? 10.728 1.107 1.325 1.00 84.94 108 PHE A O 1
ATOM 806 N N . GLY A 1 109 ? 10.944 -0.179 3.165 1.00 88.06 109 GLY A N 1
ATOM 807 C CA . GLY A 1 109 ? 11.230 0.886 4.109 1.00 88.06 109 GLY A CA 1
ATOM 808 C C . GLY A 1 109 ? 10.020 1.778 4.370 1.00 88.06 109 GLY A C 1
ATOM 809 O O . GLY A 1 109 ? 8.869 1.335 4.335 1.00 88.06 109 GLY A O 1
ATOM 810 N N . HIS A 1 110 ? 10.317 3.047 4.643 1.00 87.94 110 HIS A N 1
ATOM 811 C CA . HIS A 1 110 ? 9.327 4.088 4.878 1.00 87.94 110 HIS A CA 1
ATOM 812 C C . HIS A 1 110 ? 9.022 4.850 3.590 1.00 87.94 110 HIS A C 1
ATOM 814 O O . HIS A 1 110 ? 9.929 5.392 2.958 1.00 87.94 110 HIS A O 1
ATOM 820 N N . GLN A 1 111 ? 7.743 4.925 3.236 1.00 90.38 111 GLN A N 1
ATOM 821 C CA . GLN A 1 111 ? 7.256 5.611 2.041 1.00 90.38 111 GLN A CA 1
ATOM 822 C C . GLN A 1 111 ? 6.030 6.467 2.360 1.00 90.38 111 GLN A C 1
ATOM 824 O O . GLN A 1 111 ? 5.413 6.313 3.412 1.00 90.38 111 GLN A O 1
ATOM 829 N N . GLN A 1 112 ? 5.678 7.381 1.458 1.00 91.25 112 GLN A N 1
ATOM 830 C CA . GLN A 1 112 ? 4.458 8.179 1.557 1.00 91.25 112 GLN A CA 1
ATOM 831 C C . GLN A 1 112 ? 3.633 8.006 0.293 1.00 91.25 112 GLN A C 1
ATOM 833 O O . GLN A 1 112 ? 4.109 8.339 -0.792 1.00 91.25 112 GLN A O 1
ATOM 838 N N . TRP A 1 113 ? 2.408 7.503 0.433 1.00 92.62 113 TRP A N 1
ATOM 839 C CA . TRP A 1 113 ? 1.504 7.286 -0.696 1.00 92.62 113 TRP A CA 1
ATOM 840 C C . TRP A 1 113 ? 0.168 7.972 -0.441 1.00 92.62 113 TRP A C 1
ATOM 842 O O . TRP A 1 113 ? -0.338 7.966 0.681 1.00 92.62 113 TRP A O 1
ATOM 852 N N . LEU A 1 114 ? -0.407 8.540 -1.500 1.00 92.38 114 LEU A N 1
ATOM 853 C CA . LEU A 1 114 ? -1.806 8.944 -1.501 1.00 92.38 114 LEU A CA 1
ATOM 854 C C . LEU A 1 114 ? -2.661 7.678 -1.557 1.00 92.38 114 LEU A C 1
ATOM 856 O O . LEU A 1 114 ? -2.586 6.928 -2.530 1.00 92.38 114 LEU A O 1
ATOM 860 N N . ILE A 1 115 ? -3.453 7.451 -0.517 1.00 94.31 115 ILE A N 1
ATOM 861 C CA . ILE A 1 115 ? -4.355 6.308 -0.414 1.00 94.31 115 ILE A CA 1
ATOM 862 C C . ILE A 1 115 ? -5.772 6.798 -0.620 1.00 94.31 115 ILE A C 1
ATOM 864 O O . ILE A 1 115 ? -6.184 7.774 -0.001 1.00 94.31 115 ILE A O 1
ATOM 868 N N . THR A 1 116 ? -6.511 6.108 -1.478 1.00 94.06 116 THR A N 1
ATOM 869 C CA . THR A 1 116 ? -7.915 6.395 -1.756 1.00 94.06 116 THR A CA 1
ATOM 870 C C . THR A 1 116 ? -8.753 5.193 -1.336 1.00 94.06 116 THR A C 1
ATOM 872 O O . THR A 1 116 ? -8.450 4.079 -1.770 1.00 94.06 116 THR A O 1
ATOM 875 N N . PRO A 1 117 ? -9.782 5.360 -0.489 1.00 92.94 117 PRO A N 1
ATOM 876 C CA . PRO A 1 117 ? -10.758 4.303 -0.282 1.00 92.94 117 PRO A CA 1
ATOM 877 C C . PRO A 1 117 ? -11.497 4.046 -1.599 1.00 92.94 117 PRO A C 1
ATOM 879 O O . PRO A 1 117 ? -11.934 4.980 -2.269 1.00 92.94 117 PRO A O 1
ATOM 882 N N . VAL A 1 118 ? -11.626 2.780 -1.972 1.00 91.56 118 VAL A N 1
ATOM 883 C CA . VAL A 1 118 ? -12.390 2.346 -3.146 1.00 91.56 118 VAL A CA 1
ATOM 884 C C . VAL A 1 118 ? -13.481 1.385 -2.700 1.00 91.56 118 VAL A C 1
ATOM 886 O O . VAL A 1 118 ? -13.382 0.790 -1.624 1.00 91.56 118 VAL A O 1
ATOM 889 N N . ASP A 1 119 ? -14.524 1.234 -3.514 1.00 83.94 119 ASP A N 1
ATOM 890 C CA . ASP A 1 119 ? -15.641 0.354 -3.179 1.00 83.94 119 ASP A CA 1
ATOM 891 C C . ASP A 1 119 ? -15.135 -1.059 -2.850 1.00 83.94 119 ASP A C 1
ATOM 893 O O . ASP A 1 119 ? -14.457 -1.723 -3.641 1.00 83.94 119 ASP A O 1
ATOM 897 N N . GLY A 1 120 ? -15.427 -1.496 -1.626 1.00 70.25 120 GLY A N 1
ATOM 898 C CA . GLY A 1 120 ? -15.054 -2.813 -1.133 1.00 70.25 120 GLY A CA 1
ATOM 899 C C . GLY A 1 120 ? -15.989 -3.898 -1.660 1.00 70.25 120 GLY A C 1
ATOM 900 O O . GLY A 1 120 ? -17.174 -3.670 -1.901 1.00 70.25 120 GLY A O 1
ATOM 901 N N . VAL A 1 121 ? -15.471 -5.119 -1.784 1.00 65.56 121 VAL A N 1
ATOM 902 C CA . VAL A 1 121 ? -16.300 -6.314 -1.977 1.00 65.56 121 VAL A CA 1
ATOM 903 C C . VAL A 1 121 ? -16.492 -6.943 -0.602 1.00 65.56 121 VAL A C 1
ATOM 905 O O . VAL A 1 121 ? -15.520 -7.433 -0.050 1.00 65.56 121 VAL A O 1
ATOM 908 N N . ALA A 1 122 ? -17.721 -6.891 -0.073 1.00 65.00 122 ALA A N 1
ATOM 909 C CA . ALA A 1 122 ? -18.208 -7.538 1.158 1.00 65.00 122 ALA A CA 1
ATOM 910 C C . ALA A 1 122 ? -17.251 -7.566 2.381 1.00 65.00 122 ALA A C 1
ATOM 912 O O . ALA A 1 122 ? -16.258 -8.287 2.412 1.00 65.00 122 ALA A O 1
ATOM 913 N N . SER A 1 123 ? -17.639 -6.874 3.459 1.00 75.69 123 SER A N 1
ATOM 914 C CA . SER A 1 123 ? -17.013 -6.949 4.796 1.00 75.69 123 SER A CA 1
ATOM 915 C C . SER A 1 123 ? -15.519 -6.593 4.867 1.00 75.69 123 SER A C 1
ATOM 917 O O . SER A 1 123 ? -14.835 -7.021 5.796 1.00 75.69 123 SER A O 1
ATOM 919 N N . GLN A 1 124 ? -14.976 -5.856 3.894 1.00 84.56 124 GLN A N 1
ATOM 920 C CA . GLN A 1 124 ? -13.595 -5.368 3.927 1.00 84.56 124 GLN A CA 1
ATOM 921 C C . GLN A 1 124 ? -13.496 -3.972 3.317 1.00 84.56 124 GLN A C 1
ATOM 923 O O . GLN A 1 124 ? -14.015 -3.721 2.227 1.00 84.56 124 GLN A O 1
ATOM 928 N N . THR A 1 125 ? -12.763 -3.081 3.988 1.00 90.62 125 THR A N 1
ATOM 929 C CA . THR A 1 125 ? -12.370 -1.789 3.417 1.00 90.62 125 THR A CA 1
ATOM 930 C C . THR A 1 125 ? -11.275 -2.023 2.376 1.00 90.62 125 THR A C 1
ATOM 932 O O . THR A 1 125 ? -10.220 -2.583 2.695 1.00 90.62 125 THR A O 1
ATOM 935 N N . ARG A 1 126 ? -11.514 -1.588 1.133 1.00 94.31 126 ARG A N 1
ATOM 936 C CA . ARG A 1 126 ? -10.553 -1.668 0.028 1.00 94.31 126 ARG A CA 1
ATOM 937 C C . ARG A 1 126 ? -9.913 -0.300 -0.191 1.00 94.31 126 ARG A C 1
ATOM 939 O O . ARG A 1 126 ? -10.586 0.726 -0.176 1.00 94.31 126 ARG A O 1
ATOM 946 N N . LEU A 1 127 ? -8.600 -0.291 -0.362 1.00 94.75 127 LEU A N 1
ATOM 947 C CA . LEU A 1 127 ? -7.783 0.913 -0.470 1.00 94.75 127 LEU A CA 1
ATOM 948 C C . LEU A 1 127 ? -6.928 0.821 -1.725 1.00 94.75 127 LEU A C 1
ATOM 950 O O . LEU A 1 127 ? -6.409 -0.250 -2.028 1.00 94.75 127 LEU A O 1
ATOM 954 N N . GLU A 1 128 ? -6.738 1.930 -2.424 1.00 94.75 128 GLU A N 1
ATOM 955 C CA . GLU A 1 128 ? -5.919 1.990 -3.630 1.00 94.75 128 GLU A CA 1
ATO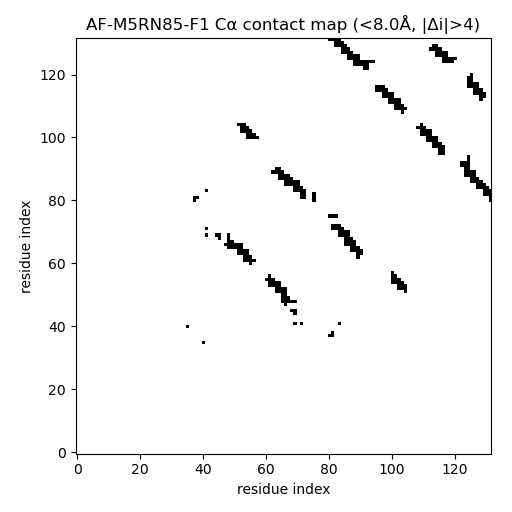M 956 C C . GLU A 1 128 ? -4.851 3.082 -3.528 1.00 94.75 128 GLU A C 1
ATOM 958 O O . GLU A 1 128 ? -5.125 4.209 -3.111 1.00 94.75 128 GLU A O 1
ATOM 963 N N . ALA A 1 129 ? -3.631 2.736 -3.935 1.00 93.44 129 ALA A N 1
ATOM 964 C CA . ALA A 1 129 ? -2.540 3.670 -4.186 1.00 93.44 129 ALA A CA 1
ATOM 965 C C . ALA A 1 129 ? -2.216 3.659 -5.683 1.00 93.44 129 ALA A C 1
ATOM 967 O O . ALA A 1 129 ? -1.980 2.589 -6.241 1.00 93.44 129 ALA A O 1
ATOM 968 N N . VAL A 1 130 ? -2.186 4.827 -6.328 1.00 90.00 130 VAL A N 1
ATOM 969 C CA . VAL A 1 130 ? -1.923 4.965 -7.772 1.00 90.00 130 VAL A CA 1
ATOM 970 C C . VAL A 1 130 ? -0.574 5.645 -7.995 1.00 90.00 130 VAL A C 1
ATOM 972 O O . VAL A 1 130 ? -0.279 6.674 -7.388 1.00 90.00 130 VAL A O 1
ATOM 975 N N . PHE A 1 131 ? 0.224 5.088 -8.899 1.00 85.56 131 PHE A N 1
ATOM 976 C CA . PHE A 1 131 ? 1.574 5.529 -9.242 1.00 85.56 131 PHE A CA 1
ATOM 977 C C . PHE A 1 131 ? 1.661 5.798 -10.745 1.00 85.56 131 PHE A C 1
ATOM 979 O O . PHE A 1 131 ? 1.039 5.079 -11.525 1.00 85.56 131 PHE A O 1
ATOM 986 N N . GLY A 1 132 ? 2.418 6.821 -11.163 1.00 78.38 132 GLY A N 1
ATOM 987 C CA . GLY A 1 132 ? 2.538 7.249 -12.563 1.00 78.38 132 GLY A CA 1
ATOM 988 C C . GLY A 1 132 ? 3.713 8.170 -12.855 1.00 78.38 132 GLY A C 1
ATOM 989 O O . GLY A 1 132 ? 4.419 8.621 -11.921 1.00 78.38 132 GLY A O 1
#

Nearest PDB structures (foldseek):
  1eba-assembly1_A  TM=5.883E-01  e=9.593E+00  Homo sapiens

Radius of gyration: 26.56 Å; Cα contacts (8 Å, |Δi|>4): 191; chains: 1; bounding box: 56×25×100 Å

Sequence (132 aa):
MK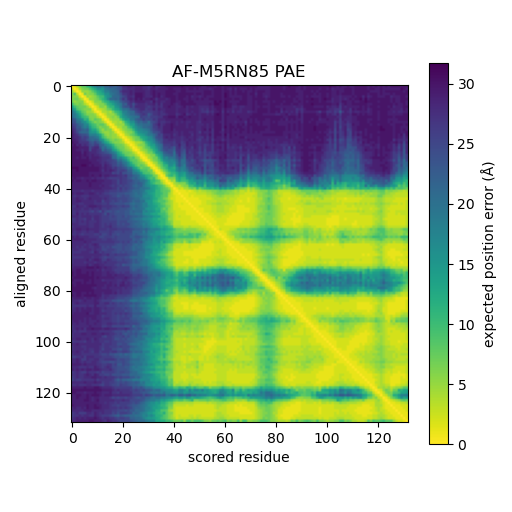GSEMRNDRRDFLKTAAAVGAGTVVAGVTTSHANSPRGAEIDAYSAHLGSEFTFSLSNGNGFKAKLTEVNASSNTPAGHRHPFSLVFTAADGLEVPQEVYSINHPQFGHQQWLITPVDGVASQTRLEAVFG

InterPro domains:
  IPR006311 Twin-arginine translocation pathway, signal sequence [PS51318] (1-34)
  IPR019546 Twin-arginine translocation pathway, signal sequence, bacterial/archaeal [PF10518] (9-27)
  IPR019546 Twin-arginine translocation pathway, signal sequence, bacterial/archaeal [TIGR01409] (9-31)
  IPR054209 Domain of unknown function DUF6916 [PF21880] (42-131)

Secondary structure (DSSP, 8-state):
-------------------------------------TTHHHHHHHTTTT-EEEEE-TTS-EEEEEEEEEEE-TTPPTTS---EEEEEEE-TT----SEEEEEEETTTEEEEEEEEEE--SSSSEEEEEEE-

Organism: NCBI:txid1265738

pLDDT: mean 74.47, std 20.64, range [35.34, 96.69]

Mean predicted aligned error: 14.47 Å